Protein AF-A0A938BH95-F1 (afdb_monomer_lite)

Structure (mmCIF, N/CA/C/O backbone):
data_AF-A0A938BH95-F1
#
_entry.id   AF-A0A938BH95-F1
#
loop_
_atom_site.group_PDB
_atom_site.id
_atom_site.type_symbol
_atom_site.label_atom_id
_atom_site.label_alt_id
_atom_site.label_comp_id
_atom_site.label_asym_id
_atom_site.label_entity_id
_atom_site.label_seq_id
_atom_site.pdbx_PDB_ins_code
_atom_site.Cartn_x
_atom_site.Cartn_y
_atom_site.Cartn_z
_atom_site.occupancy
_atom_site.B_iso_or_equiv
_atom_site.auth_seq_id
_atom_site.auth_comp_id
_atom_site.auth_asym_id
_atom_site.auth_atom_id
_atom_site.pdbx_PDB_model_num
ATOM 1 N N . MET A 1 1 ? 5.126 8.909 25.230 1.00 84.25 1 MET A N 1
ATOM 2 C CA . MET A 1 1 ? 3.740 8.993 25.746 1.00 84.25 1 MET A CA 1
ATOM 3 C C . MET A 1 1 ? 2.815 8.288 24.762 1.00 84.25 1 MET A C 1
ATOM 5 O O . MET A 1 1 ? 2.978 8.512 23.571 1.00 84.25 1 MET A O 1
ATOM 9 N N . LYS A 1 2 ? 1.912 7.409 25.215 1.00 87.25 2 LYS A N 1
ATOM 10 C CA . LYS A 1 2 ? 0.855 6.843 24.355 1.00 87.25 2 LYS A CA 1
ATOM 11 C C . LYS A 1 2 ? -0.392 7.714 24.488 1.00 87.25 2 LYS A C 1
ATOM 13 O O . LYS A 1 2 ? -0.705 8.139 25.596 1.00 87.25 2 LYS A O 1
ATOM 18 N N . THR A 1 3 ? -1.077 7.976 23.384 1.00 94.44 3 THR A N 1
ATOM 19 C CA . THR A 1 3 ? -2.312 8.770 23.343 1.00 94.44 3 THR A CA 1
ATOM 20 C C . THR A 1 3 ? -3.456 7.932 22.783 1.00 94.44 3 THR A C 1
ATOM 22 O O . THR A 1 3 ? -3.234 6.934 22.096 1.00 94.44 3 THR A O 1
ATOM 25 N N . MET A 1 4 ? -4.687 8.306 23.128 1.00 93.94 4 MET A N 1
ATOM 26 C CA . MET A 1 4 ? -5.891 7.620 22.669 1.00 93.94 4 MET A CA 1
ATOM 27 C C . MET A 1 4 ? -6.452 8.317 21.430 1.00 93.94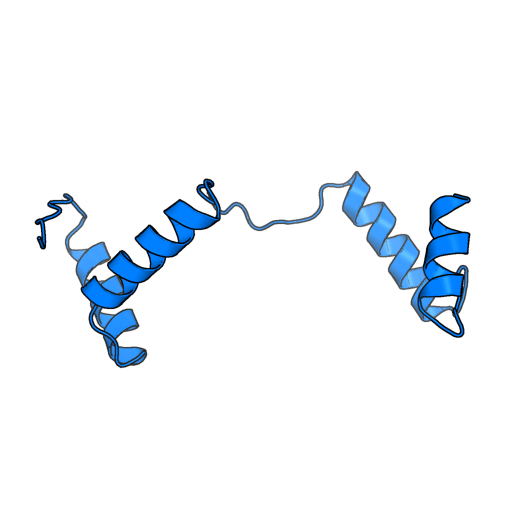 4 MET A C 1
ATOM 29 O O . MET A 1 4 ? -6.562 9.541 21.406 1.00 93.94 4 MET A O 1
ATOM 33 N N . ILE A 1 5 ? -6.836 7.528 20.425 1.00 94.69 5 ILE A N 1
ATOM 34 C CA . ILE A 1 5 ? -7.559 7.999 19.242 1.00 94.69 5 ILE A CA 1
ATOM 35 C C . ILE A 1 5 ? -8.977 7.430 19.309 1.00 94.69 5 ILE A C 1
ATOM 37 O O . ILE A 1 5 ? -9.155 6.212 19.312 1.00 94.69 5 ILE A O 1
ATOM 41 N N . ASN A 1 6 ? -9.978 8.312 19.344 1.00 95.00 6 ASN A N 1
ATOM 42 C CA . ASN A 1 6 ? -11.391 7.940 19.305 1.00 95.00 6 ASN A CA 1
ATOM 43 C C . ASN A 1 6 ? -11.965 8.239 17.919 1.00 95.00 6 ASN A C 1
ATOM 45 O O . ASN A 1 6 ? -12.018 9.395 17.506 1.00 95.00 6 ASN A O 1
ATOM 49 N N . VAL A 1 7 ? -12.421 7.199 17.219 1.00 94.56 7 VAL A N 1
ATOM 50 C CA . VAL A 1 7 ? -13.040 7.310 15.891 1.00 94.56 7 VAL A CA 1
ATOM 51 C C . VAL A 1 7 ? -14.416 6.660 15.930 1.00 94.56 7 VAL A C 1
ATOM 53 O O . VAL A 1 7 ? -14.558 5.521 16.381 1.00 94.56 7 VAL A O 1
ATOM 56 N N . LYS A 1 8 ? -15.434 7.382 15.454 1.00 96.56 8 LYS A N 1
ATOM 57 C CA . LYS A 1 8 ? -16.772 6.822 15.244 1.00 96.56 8 LYS A CA 1
ATOM 58 C C . LYS A 1 8 ? -16.777 6.042 13.934 1.00 96.56 8 LYS A C 1
ATOM 60 O O . LYS A 1 8 ? -16.403 6.580 12.898 1.00 96.56 8 LYS A O 1
ATOM 65 N N . VAL A 1 9 ? -17.196 4.786 13.998 1.00 95.62 9 VAL A N 1
ATOM 66 C CA . VAL A 1 9 ? -17.325 3.889 12.847 1.00 95.62 9 VAL A CA 1
ATOM 67 C C . VAL A 1 9 ? -18.579 3.045 13.013 1.00 95.62 9 VAL A C 1
ATOM 69 O O . VAL A 1 9 ? -19.003 2.784 14.141 1.00 95.62 9 VAL A O 1
ATOM 72 N N . GLU A 1 10 ? -19.129 2.577 11.899 1.00 97.88 10 GLU A N 1
ATOM 73 C CA . GLU A 1 10 ? -20.222 1.609 11.914 1.00 97.88 10 GLU A CA 1
ATOM 74 C C . GLU A 1 10 ? -19.808 0.321 12.641 1.00 97.88 10 GLU A C 1
ATOM 76 O O . GLU A 1 10 ? -18.690 -0.186 12.476 1.00 97.88 10 GLU A O 1
ATOM 81 N N . SER A 1 11 ? -20.719 -0.235 13.441 1.00 97.00 11 SER A N 1
ATOM 82 C CA . SER A 1 11 ? -20.463 -1.430 14.258 1.00 97.00 11 SER A CA 1
ATOM 83 C C . SER A 1 11 ? -20.060 -2.633 13.401 1.00 97.00 11 SER A C 1
ATOM 85 O O . SER A 1 11 ? -19.084 -3.326 13.703 1.00 97.00 11 SER A O 1
ATOM 87 N N . GLU A 1 12 ? -20.755 -2.832 12.283 1.00 97.81 12 GLU A N 1
ATOM 88 C CA . GLU A 1 12 ? -20.482 -3.908 11.333 1.00 97.81 12 GLU A CA 1
ATOM 89 C C . GLU A 1 12 ? -19.128 -3.754 10.637 1.00 97.81 12 GLU A C 1
ATOM 91 O O . GLU A 1 12 ? -18.420 -4.745 10.443 1.00 97.81 12 GLU A O 1
ATOM 96 N N . LEU A 1 13 ? -18.724 -2.521 10.312 1.00 97.31 13 LEU A N 1
ATOM 97 C CA . LEU A 1 13 ? -17.412 -2.248 9.725 1.00 97.31 13 LEU A CA 1
ATOM 98 C C . LEU A 1 13 ? -16.297 -2.643 10.699 1.00 97.31 13 LEU A C 1
ATOM 100 O O . LEU A 1 13 ? -15.373 -3.369 10.325 1.00 97.31 13 LEU A O 1
ATOM 104 N N . LYS A 1 14 ? -16.418 -2.235 11.967 1.00 96.75 14 LYS A N 1
ATOM 105 C CA . LYS A 1 14 ? -15.461 -2.594 13.021 1.00 96.75 14 LYS A CA 1
ATOM 106 C C . LYS A 1 14 ? -15.374 -4.108 13.208 1.00 96.75 14 LYS A C 1
ATOM 108 O O . LYS A 1 14 ? -14.270 -4.648 13.251 1.00 96.75 14 LYS A O 1
ATOM 113 N N . ARG A 1 15 ? -16.518 -4.794 13.283 1.00 97.88 15 ARG A N 1
ATOM 114 C CA . ARG A 1 15 ? -16.586 -6.251 13.476 1.00 97.88 15 ARG A CA 1
ATOM 115 C C . ARG A 1 15 ? -15.887 -7.003 12.343 1.00 97.88 15 ARG A C 1
ATOM 117 O O . ARG A 1 15 ? -15.087 -7.899 12.604 1.00 97.88 15 ARG A O 1
ATOM 124 N N . LYS A 1 16 ? -16.143 -6.612 11.092 1.00 98.06 16 LYS A N 1
ATOM 125 C CA . LYS A 1 16 ? -15.489 -7.199 9.912 1.00 98.06 16 LYS A CA 1
ATOM 126 C C . LYS A 1 16 ? -13.981 -6.953 9.921 1.00 98.06 16 LYS A C 1
ATOM 128 O O . LYS A 1 16 ? -13.222 -7.901 9.751 1.00 98.06 16 LYS A O 1
ATOM 133 N N . ALA A 1 17 ? -13.546 -5.724 10.196 1.00 97.19 17 ALA A N 1
ATOM 134 C CA . ALA A 1 17 ? -12.123 -5.392 10.273 1.00 97.19 17 ALA A CA 1
ATOM 135 C C . ALA A 1 17 ? -11.395 -6.187 11.372 1.00 97.19 17 ALA A C 1
ATOM 137 O O . ALA A 1 17 ? -10.288 -6.671 11.153 1.00 97.19 17 ALA A O 1
ATOM 138 N N . GLN A 1 18 ? -12.022 -6.376 12.538 1.00 97.69 18 GLN A N 1
ATOM 139 C CA . GLN A 1 18 ? -11.465 -7.199 13.618 1.00 97.69 18 GLN A CA 1
ATOM 140 C C . GLN A 1 18 ? -11.330 -8.669 13.222 1.00 97.69 18 GLN A C 1
ATOM 142 O O . GLN A 1 18 ? -10.323 -9.286 13.560 1.00 97.69 18 GLN A O 1
ATOM 147 N N . LYS A 1 19 ? -12.314 -9.219 12.501 1.00 98.12 19 LYS A N 1
ATOM 148 C CA . LYS A 1 19 ? -12.255 -10.598 12.004 1.00 98.12 19 LYS A CA 1
ATOM 149 C C . LYS A 1 19 ? -11.060 -10.794 11.068 1.00 98.12 19 LYS A C 1
ATOM 151 O O . LYS A 1 19 ? -10.268 -11.699 11.295 1.00 98.12 19 LYS A O 1
ATOM 156 N N . VAL A 1 20 ? -10.894 -9.904 10.087 1.00 98.00 20 VAL A N 1
ATOM 157 C CA . VAL A 1 20 ? -9.762 -9.951 9.144 1.00 98.00 20 VAL A CA 1
ATOM 158 C C . VAL A 1 20 ? -8.427 -9.801 9.879 1.00 98.00 20 VAL A C 1
ATOM 160 O O . VAL A 1 20 ? -7.490 -10.547 9.624 1.00 98.00 20 VAL A O 1
ATOM 163 N N . ALA A 1 21 ? -8.337 -8.879 10.840 1.00 97.25 21 ALA A N 1
ATOM 164 C CA . ALA A 1 21 ? -7.131 -8.711 11.649 1.00 97.25 21 ALA A CA 1
ATOM 165 C C . ALA A 1 21 ? -6.767 -9.997 12.420 1.00 97.25 21 ALA A C 1
ATOM 167 O O . ALA A 1 21 ? -5.605 -10.402 12.435 1.00 97.25 21 ALA A O 1
ATOM 168 N N . ALA A 1 22 ? -7.764 -10.671 13.002 1.00 97.12 22 ALA A N 1
ATOM 169 C CA . ALA A 1 22 ? -7.577 -11.930 13.718 1.00 97.12 22 ALA A CA 1
ATOM 170 C C . ALA A 1 22 ? -7.161 -13.084 12.792 1.00 97.12 22 ALA A C 1
ATOM 172 O O . ALA A 1 22 ? -6.294 -13.868 13.170 1.00 97.12 22 ALA A O 1
ATOM 173 N N . GLU A 1 23 ? -7.719 -13.160 11.580 1.00 97.69 23 GLU A N 1
ATOM 174 C CA . GLU A 1 23 ? -7.298 -14.117 10.543 1.00 97.69 23 GLU A CA 1
ATOM 175 C C . GLU A 1 23 ? -5.819 -13.916 10.151 1.00 97.69 23 GLU A C 1
ATOM 177 O O . GLU A 1 23 ? -5.123 -14.884 9.858 1.00 97.69 23 GLU A O 1
ATOM 182 N N . LEU A 1 24 ? -5.312 -12.681 10.232 1.00 95.75 24 LEU A N 1
ATOM 183 C CA . LEU A 1 24 ? -3.895 -12.340 10.040 1.00 95.75 24 LEU A CA 1
ATOM 184 C C . LEU A 1 24 ? -3.033 -12.514 11.307 1.00 95.75 24 LEU A C 1
ATOM 186 O O . LEU A 1 24 ? -1.836 -12.235 11.272 1.00 95.75 24 LEU A O 1
ATOM 190 N N . GLY A 1 25 ? -3.615 -12.932 12.436 1.00 97.19 25 GLY A N 1
ATOM 191 C CA . GLY A 1 25 ? -2.906 -13.083 13.710 1.00 97.19 25 GLY A CA 1
ATOM 192 C C . GLY A 1 25 ? -2.507 -11.760 14.375 1.00 97.19 25 GLY A C 1
ATOM 193 O O . GLY A 1 25 ? -1.599 -11.739 15.206 1.00 97.19 25 GLY A O 1
ATOM 194 N N . LEU A 1 26 ? -3.159 -10.646 14.026 1.00 96.94 26 LEU A N 1
ATOM 195 C CA . LEU A 1 26 ? -2.806 -9.305 14.496 1.00 96.94 26 LEU A CA 1
ATOM 196 C C . LEU A 1 26 ? -3.988 -8.600 15.185 1.00 96.94 26 LEU A C 1
ATOM 198 O O . LEU A 1 26 ? -5.122 -8.649 14.711 1.00 96.94 26 LEU A O 1
ATOM 202 N N . PRO A 1 27 ? -3.758 -7.849 16.277 1.00 97.00 27 PRO A N 1
ATOM 203 C CA . PRO A 1 27 ? -4.772 -6.950 16.818 1.00 97.00 27 PRO A CA 1
ATOM 204 C C . PRO A 1 27 ? -5.107 -5.822 15.831 1.00 97.00 27 PRO A C 1
ATOM 206 O O . PRO A 1 27 ? -4.206 -5.214 15.251 1.00 97.00 27 PRO A O 1
ATOM 209 N N . LEU A 1 28 ? -6.386 -5.441 15.721 1.00 95.94 28 LEU A N 1
ATOM 210 C CA . LEU A 1 28 ? -6.813 -4.327 14.856 1.00 95.94 28 LEU A CA 1
ATOM 211 C C . LEU A 1 28 ? -6.054 -3.018 15.158 1.00 95.94 28 LEU A C 1
ATOM 213 O O . LEU A 1 28 ? -5.693 -2.282 14.246 1.00 95.94 28 LEU A O 1
ATOM 217 N N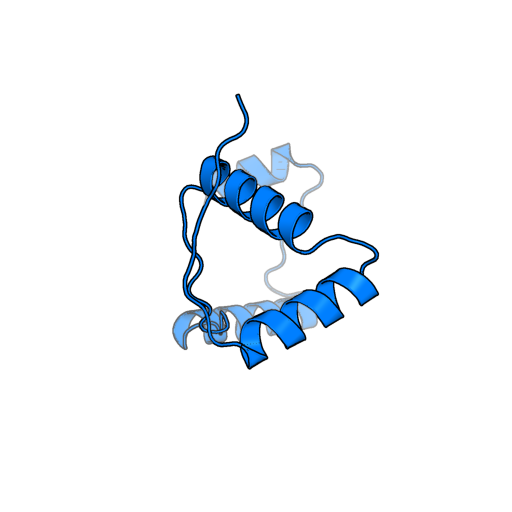 . GLY A 1 29 ? -5.752 -2.746 16.433 1.00 95.50 29 GLY A N 1
ATOM 218 C CA . GLY A 1 29 ? -4.962 -1.573 16.825 1.00 95.50 29 GLY A CA 1
ATOM 219 C C . GLY A 1 29 ? -3.531 -1.581 16.272 1.00 95.50 29 GLY A C 1
ATOM 220 O O . GLY A 1 29 ? -2.999 -0.523 15.945 1.00 95.50 29 GLY A O 1
ATOM 221 N N . THR A 1 30 ? -2.918 -2.758 16.113 1.00 96.19 30 THR A N 1
ATOM 222 C CA . THR A 1 30 ? -1.591 -2.901 15.490 1.00 96.19 30 THR A CA 1
ATOM 223 C C . THR A 1 30 ? -1.643 -2.500 14.022 1.00 96.19 30 THR A C 1
ATOM 225 O O . THR A 1 30 ? -0.779 -1.758 13.561 1.00 96.19 30 THR A O 1
ATOM 228 N N . ILE A 1 31 ? -2.693 -2.922 13.317 1.00 96.00 31 ILE A N 1
ATOM 229 C CA . ILE A 1 31 ? -2.916 -2.581 11.910 1.00 96.00 31 ILE A CA 1
ATOM 230 C C . ILE A 1 31 ? -3.159 -1.074 11.751 1.00 96.00 31 ILE A C 1
ATOM 232 O O . ILE A 1 31 ? -2.507 -0.438 10.930 1.00 96.00 31 ILE A O 1
ATOM 236 N N . ILE A 1 32 ? -4.020 -0.472 12.580 1.00 95.50 32 ILE A N 1
ATOM 237 C CA . ILE A 1 32 ? -4.278 0.980 12.548 1.00 95.50 32 ILE A CA 1
ATOM 238 C C . ILE A 1 32 ? -2.985 1.771 12.787 1.00 95.50 32 ILE A C 1
ATOM 240 O O . ILE A 1 32 ? -2.684 2.706 12.050 1.00 95.50 32 ILE A O 1
ATOM 244 N N . ASN A 1 33 ? -2.180 1.374 13.776 1.00 95.50 33 ASN A N 1
ATOM 245 C CA . ASN A 1 33 ? -0.896 2.023 14.038 1.00 95.50 33 ASN A CA 1
ATOM 246 C C . ASN A 1 33 ? 0.088 1.879 12.871 1.00 95.50 33 ASN A C 1
ATOM 248 O O . ASN A 1 33 ? 0.877 2.791 12.636 1.00 95.50 33 ASN A O 1
ATOM 252 N N . ASN A 1 34 ? 0.066 0.753 12.153 1.00 95.81 34 ASN A N 1
ATOM 253 C CA . ASN A 1 34 ? 0.879 0.570 10.956 1.00 95.81 34 ASN A CA 1
ATOM 254 C C . ASN A 1 34 ? 0.439 1.533 9.842 1.00 95.81 34 ASN A C 1
ATOM 256 O O . ASN A 1 34 ? 1.276 2.281 9.350 1.00 95.81 34 ASN A O 1
ATOM 260 N N . TYR A 1 35 ? -0.864 1.628 9.556 1.00 93.88 35 TYR A N 1
ATOM 261 C CA . TYR A 1 35 ? -1.386 2.589 8.576 1.00 93.88 35 TYR A CA 1
ATOM 262 C C . TYR A 1 35 ? -1.041 4.042 8.915 1.00 93.88 35 TYR A C 1
ATOM 264 O O . TYR A 1 35 ? -0.704 4.805 8.017 1.00 93.88 35 TYR A O 1
ATOM 272 N N . LEU A 1 36 ? -1.058 4.431 10.195 1.00 94.69 36 LEU A N 1
ATOM 273 C CA . LEU A 1 36 ? -0.621 5.770 10.607 1.00 94.69 36 LEU A CA 1
ATOM 274 C C . LEU A 1 36 ? 0.864 6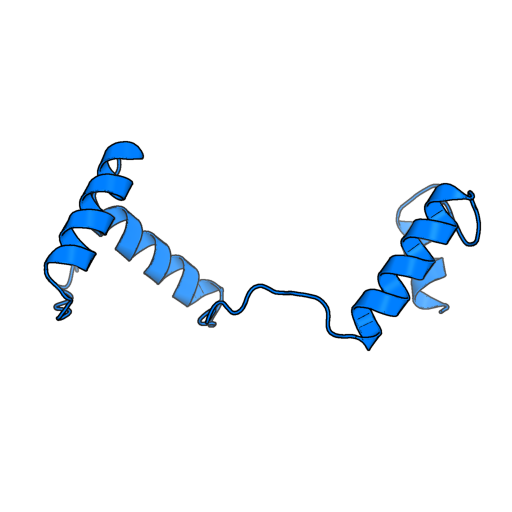.015 10.303 1.00 94.69 36 LEU A C 1
ATOM 276 O O . LEU A 1 36 ? 1.228 7.115 9.898 1.00 94.69 36 LEU A O 1
ATOM 280 N N . ARG A 1 37 ? 1.728 5.004 10.468 1.00 95.44 37 ARG A N 1
ATOM 281 C CA . ARG A 1 37 ? 3.152 5.108 10.101 1.00 95.44 37 ARG A CA 1
ATOM 282 C C . ARG A 1 37 ? 3.328 5.226 8.595 1.00 95.44 37 ARG A C 1
ATOM 284 O O . ARG A 1 37 ? 4.092 6.080 8.159 1.00 95.44 37 ARG A O 1
ATOM 291 N N . THR A 1 38 ? 2.603 4.422 7.824 1.00 94.12 38 THR A N 1
ATOM 292 C CA . THR A 1 38 ? 2.606 4.500 6.359 1.00 94.12 38 THR A CA 1
ATOM 293 C C . THR A 1 38 ? 2.147 5.876 5.892 1.00 94.12 38 THR A C 1
ATOM 295 O O . THR A 1 38 ? 2.837 6.513 5.108 1.00 94.12 38 THR A O 1
ATOM 298 N N . PHE A 1 39 ? 1.059 6.398 6.460 1.00 94.50 39 PHE A N 1
ATOM 299 C CA . PHE A 1 39 ? 0.552 7.731 6.143 1.00 94.50 39 PHE A CA 1
ATOM 300 C C . PHE A 1 39 ? 1.579 8.843 6.414 1.00 94.50 39 PHE A C 1
ATOM 302 O O . PHE A 1 39 ? 1.705 9.765 5.614 1.00 94.50 39 PHE A O 1
ATOM 309 N N . ILE A 1 40 ? 2.351 8.748 7.505 1.00 95.12 40 ILE A N 1
ATOM 310 C CA . ILE A 1 40 ? 3.429 9.707 7.811 1.00 95.12 40 ILE A CA 1
ATOM 311 C C . ILE A 1 40 ? 4.524 9.681 6.737 1.00 95.12 40 ILE A C 1
ATOM 313 O O . ILE A 1 40 ? 5.033 10.738 6.369 1.00 95.12 40 ILE A O 1
ATOM 317 N N . VAL A 1 41 ? 4.900 8.490 6.264 1.00 95.62 41 VAL A N 1
ATOM 318 C CA . VAL A 1 41 ? 5.983 8.313 5.285 1.00 95.62 41 VAL A CA 1
ATOM 319 C C . VAL A 1 41 ? 5.537 8.720 3.887 1.00 95.62 41 VAL A C 1
ATOM 321 O O . VAL A 1 41 ? 6.255 9.439 3.203 1.00 95.62 41 VAL A O 1
ATOM 324 N N . GLU A 1 42 ? 4.361 8.271 3.460 1.00 94.44 42 GLU A N 1
ATOM 325 C CA . GLU A 1 42 ? 3.897 8.480 2.090 1.00 94.44 42 GLU A CA 1
ATOM 326 C C . GLU A 1 42 ? 3.225 9.838 1.877 1.00 94.44 42 GLU A C 1
ATOM 328 O O . GLU A 1 42 ? 3.117 10.291 0.742 1.00 94.44 42 GLU A O 1
ATOM 333 N N . GLN A 1 43 ? 2.748 10.482 2.948 1.00 91.50 43 GLN A N 1
ATOM 334 C CA . GLN A 1 43 ? 2.060 11.779 2.906 1.00 91.50 43 GLN A CA 1
ATOM 335 C C . GLN A 1 43 ? 0.877 11.837 1.918 1.00 91.50 43 GLN A C 1
ATOM 337 O O . GLN A 1 43 ? 0.491 12.909 1.455 1.00 91.50 43 GLN A O 1
ATOM 342 N N . GLN A 1 44 ? 0.268 10.688 1.617 1.00 84.81 44 GLN A N 1
ATOM 343 C CA . GLN A 1 44 ? -0.858 10.560 0.697 1.00 84.81 44 GLN A CA 1
ATOM 344 C C . GLN A 1 44 ? -1.962 9.693 1.302 1.00 84.81 44 GLN A C 1
ATOM 346 O O . GLN A 1 44 ? -1.714 8.809 2.121 1.00 84.81 44 GLN A O 1
ATOM 351 N N . VAL A 1 45 ? -3.197 9.930 0.861 1.00 81.06 45 VAL A N 1
ATOM 352 C CA . VAL A 1 45 ? -4.329 9.034 1.112 1.00 81.06 45 VAL A CA 1
ATOM 353 C C . VAL A 1 45 ? -4.758 8.453 -0.225 1.00 81.06 45 VAL A C 1
ATOM 355 O O . VAL A 1 45 ? -5.151 9.192 -1.128 1.00 81.06 45 VAL A O 1
ATOM 358 N N . VAL A 1 46 ? -4.693 7.129 -0.352 1.00 74.81 46 VAL A N 1
ATOM 359 C CA . VAL A 1 46 ? -5.175 6.432 -1.545 1.00 74.81 46 VAL A CA 1
ATOM 360 C C . VAL A 1 46 ? -6.687 6.268 -1.429 1.00 74.81 46 VAL A C 1
ATOM 362 O O . VAL A 1 46 ? -7.186 5.462 -0.646 1.00 74.81 46 VAL A O 1
ATOM 365 N N . PHE A 1 47 ? -7.431 7.039 -2.218 1.00 66.88 47 PHE A N 1
ATOM 366 C CA . PHE A 1 47 ? -8.843 6.770 -2.464 1.00 66.88 47 PHE A CA 1
ATOM 367 C C . PHE A 1 47 ? -8.917 5.803 -3.642 1.00 66.88 47 PHE A C 1
ATOM 369 O O . PHE A 1 47 ? -8.747 6.203 -4.795 1.00 66.88 47 PHE A O 1
ATOM 376 N N . GLU A 1 48 ? -9.096 4.515 -3.357 1.00 62.69 48 GLU A N 1
ATOM 377 C CA . GLU A 1 48 ? -9.148 3.495 -4.401 1.00 62.69 48 GLU A CA 1
ATOM 378 C C . GLU A 1 48 ? -10.330 3.738 -5.352 1.00 62.69 48 GLU A C 1
ATOM 380 O O . GLU A 1 48 ? -11.495 3.497 -5.044 1.00 62.69 48 GLU A O 1
ATOM 385 N N . LYS A 1 49 ? -10.004 4.167 -6.567 1.00 54.12 49 LYS A N 1
ATOM 386 C CA . LYS A 1 49 ? -10.626 3.665 -7.789 1.00 54.12 49 LYS A CA 1
ATOM 387 C C . LYS A 1 49 ? -9.593 2.690 -8.353 1.00 54.12 49 LYS A C 1
ATOM 389 O O . LYS A 1 49 ? -8.430 3.095 -8.417 1.00 54.12 49 LYS A O 1
ATOM 394 N N . PRO A 1 50 ? -9.936 1.440 -8.722 1.00 59.06 50 PRO A N 1
ATOM 395 C CA . PRO A 1 50 ? -8.951 0.537 -9.309 1.00 59.06 50 PRO A CA 1
ATOM 396 C C . PRO A 1 50 ? -8.206 1.288 -10.414 1.00 59.06 50 PRO A C 1
ATOM 398 O O . PRO A 1 50 ? -8.851 1.951 -11.234 1.00 59.06 50 PRO A O 1
ATOM 401 N N . LEU A 1 51 ? -6.869 1.253 -10.375 1.00 62.50 51 LEU A N 1
ATOM 402 C CA . LEU A 1 51 ? -5.983 1.928 -11.329 1.00 62.50 51 LEU A CA 1
ATOM 403 C C . LEU A 1 51 ? -6.093 1.243 -12.698 1.00 62.50 51 LEU A C 1
ATOM 405 O O . LEU A 1 51 ? -5.170 0.594 -13.179 1.00 62.50 51 LEU A O 1
ATOM 409 N N . VAL A 1 52 ? -7.266 1.349 -13.316 1.00 75.81 52 VAL A N 1
ATOM 410 C CA . VAL A 1 52 ? -7.513 0.930 -14.686 1.00 75.81 52 VAL A CA 1
ATOM 411 C C . VAL A 1 52 ? -6.873 1.993 -15.574 1.00 75.81 52 VAL A C 1
ATOM 413 O O . VAL A 1 52 ? -7.238 3.170 -15.453 1.00 75.81 52 VAL A O 1
ATOM 416 N N . PRO A 1 53 ? -5.925 1.619 -16.455 1.00 79.88 53 PRO A N 1
ATOM 417 C CA . PRO A 1 53 ? -5.344 2.550 -17.407 1.00 79.88 53 PRO A CA 1
ATOM 418 C C . PRO A 1 53 ? -6.442 3.319 -18.147 1.00 79.88 53 PRO A C 1
ATOM 420 O O . PRO A 1 53 ? -7.431 2.738 -18.598 1.00 79.88 53 PRO A O 1
ATOM 423 N N . ASN A 1 54 ? -6.275 4.634 -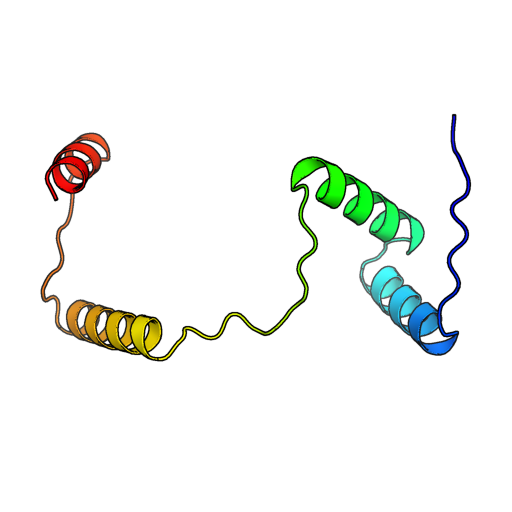18.298 1.00 85.56 54 ASN A N 1
ATOM 424 C CA . ASN A 1 54 ? -7.176 5.398 -19.155 1.00 85.56 54 ASN A CA 1
ATOM 425 C C . ASN A 1 54 ? -7.046 4.918 -20.618 1.00 85.56 54 ASN A C 1
ATOM 427 O O . ASN A 1 54 ? -6.108 4.204 -20.977 1.00 85.56 54 ASN A O 1
ATOM 431 N N . LYS A 1 55 ? -7.969 5.337 -21.493 1.00 89.75 55 LYS A N 1
ATOM 432 C CA . LYS A 1 55 ? -8.004 4.884 -22.897 1.00 89.75 55 LYS A CA 1
ATOM 433 C C . LYS A 1 55 ? -6.676 5.096 -23.641 1.00 89.75 55 LYS A C 1
ATOM 435 O O . LYS A 1 55 ? -6.325 4.278 -24.490 1.00 89.75 55 LYS A O 1
ATOM 440 N N . ALA A 1 56 ? -5.950 6.176 -23.348 1.00 93.44 56 ALA A N 1
ATOM 441 C CA . ALA A 1 56 ? -4.663 6.452 -23.979 1.00 93.44 56 ALA A CA 1
ATOM 442 C C . ALA A 1 56 ? -3.581 5.485 -23.476 1.00 93.44 56 ALA A C 1
ATOM 444 O O . ALA A 1 56 ? -2.910 4.849 -24.287 1.00 93.44 56 ALA A O 1
ATOM 445 N N . THR A 1 57 ? -3.469 5.309 -22.158 1.00 92.31 57 THR A N 1
ATOM 446 C CA . THR A 1 57 ? -2.506 4.392 -21.536 1.00 92.31 57 THR A CA 1
ATOM 447 C C . THR A 1 57 ? -2.772 2.938 -21.927 1.00 92.31 57 THR A C 1
ATOM 449 O O . THR A 1 57 ? -1.838 2.239 -22.308 1.00 92.31 57 THR A O 1
ATOM 452 N N . ALA A 1 58 ? -4.033 2.493 -21.926 1.00 93.81 58 ALA A N 1
ATOM 453 C CA . ALA A 1 58 ? -4.415 1.147 -22.361 1.00 93.81 58 ALA A CA 1
ATOM 454 C C . ALA A 1 58 ? -3.947 0.862 -23.798 1.00 93.81 58 ALA A C 1
ATOM 456 O O . ALA A 1 58 ? -3.301 -0.147 -24.055 1.00 93.81 58 ALA A O 1
ATOM 457 N N . LYS A 1 59 ? -4.161 1.810 -24.720 1.00 95.88 59 LYS A N 1
ATOM 458 C CA . LYS A 1 59 ? -3.743 1.676 -26.123 1.00 95.88 59 LYS A CA 1
ATOM 459 C C . LYS A 1 59 ? -2.223 1.571 -26.290 1.00 95.88 59 LYS A C 1
ATOM 461 O O . LYS A 1 59 ? -1.760 0.893 -27.206 1.00 95.88 59 LYS A O 1
ATOM 466 N N . ILE A 1 60 ? -1.448 2.270 -25.459 1.00 95.88 60 ILE A N 1
ATOM 467 C CA . ILE A 1 60 ? 0.020 2.182 -25.468 1.00 95.88 60 ILE A CA 1
ATOM 468 C C . ILE A 1 60 ? 0.459 0.807 -24.956 1.00 95.88 60 ILE A C 1
ATOM 470 O O . ILE A 1 60 ? 1.272 0.154 -25.607 1.00 95.88 60 ILE A O 1
ATOM 474 N N . LEU A 1 61 ? -0.128 0.341 -23.851 1.00 94.94 61 LEU A N 1
ATOM 475 C CA . LEU A 1 61 ? 0.165 -0.972 -23.274 1.00 94.94 61 LEU A CA 1
ATOM 476 C C . LEU A 1 61 ? -0.180 -2.112 -24.237 1.00 94.94 61 LEU A C 1
ATOM 478 O O . LEU A 1 61 ? 0.645 -2.998 -24.434 1.00 94.94 61 LEU A O 1
ATOM 482 N N . ASP A 1 62 ? -1.336 -2.065 -24.899 1.00 95.38 62 ASP A N 1
ATOM 483 C CA . ASP A 1 62 ? -1.743 -3.086 -25.873 1.00 95.38 62 ASP A CA 1
ATOM 484 C C . ASP A 1 62 ? -0.734 -3.216 -27.022 1.00 95.38 62 ASP A C 1
ATOM 486 O O . ASP A 1 62 ? -0.400 -4.324 -27.451 1.00 95.38 62 ASP A O 1
ATOM 490 N N . ARG A 1 63 ? -0.216 -2.081 -27.509 1.00 95.94 63 ARG A N 1
ATOM 491 C CA . ARG A 1 63 ? 0.823 -2.051 -28.547 1.00 95.94 63 ARG A CA 1
ATOM 492 C C . ARG A 1 63 ? 2.137 -2.623 -28.032 1.00 95.94 63 ARG A C 1
ATOM 494 O O . ARG A 1 63 ? 2.683 -3.508 -28.681 1.00 95.94 63 ARG A O 1
ATOM 501 N N . ALA A 1 64 ? 2.594 -2.181 -26.861 1.00 95.31 64 ALA A N 1
ATOM 502 C CA . ALA A 1 64 ? 3.823 -2.678 -26.248 1.00 95.31 64 ALA A CA 1
ATOM 503 C C . ALA A 1 64 ? 3.763 -4.198 -26.014 1.00 95.31 64 ALA A C 1
ATOM 505 O O . ALA A 1 64 ? 4.696 -4.919 -26.353 1.00 95.31 64 ALA A O 1
ATOM 506 N N . LEU A 1 65 ? 2.635 -4.717 -25.522 1.00 95.81 65 LEU A N 1
ATOM 507 C CA . LEU A 1 65 ? 2.422 -6.153 -25.333 1.00 95.81 65 LEU A CA 1
ATOM 508 C C . LEU A 1 65 ? 2.414 -6.925 -26.660 1.00 95.81 65 LEU A C 1
ATOM 510 O O . LEU A 1 65 ? 2.936 -8.040 -26.726 1.00 95.81 65 LEU A O 1
ATOM 514 N N . ALA A 1 66 ? 1.826 -6.363 -27.720 1.00 96.75 66 ALA A N 1
ATOM 515 C CA . ALA A 1 66 ? 1.856 -6.968 -29.050 1.00 96.75 66 ALA A CA 1
ATOM 516 C C . ALA A 1 66 ? 3.274 -6.997 -29.643 1.00 96.75 66 ALA A C 1
ATOM 518 O O . ALA A 1 66 ? 3.639 -7.980 -30.291 1.00 96.75 66 ALA A O 1
ATOM 519 N N . ASP A 1 67 ? 4.058 -5.950 -29.403 1.00 96.81 67 ASP A N 1
ATOM 520 C CA . ASP A 1 67 ? 5.450 -5.827 -29.830 1.00 96.81 67 ASP A CA 1
ATOM 521 C C . ASP A 1 67 ? 6.351 -6.822 -29.087 1.00 96.81 67 ASP A C 1
ATOM 523 O O . ASP A 1 67 ? 7.059 -7.591 -29.741 1.00 96.81 67 ASP A O 1
ATOM 527 N N . ILE A 1 68 ? 6.209 -6.945 -27.761 1.00 95.25 68 ILE A N 1
ATOM 528 C CA . ILE A 1 68 ? 6.891 -7.965 -26.943 1.00 95.25 68 ILE A CA 1
ATOM 529 C C . ILE A 1 68 ? 6.596 -9.373 -27.469 1.00 95.25 68 ILE A C 1
ATOM 531 O O . ILE A 1 68 ? 7.518 -10.144 -27.731 1.00 95.25 68 ILE A O 1
ATOM 535 N N . LYS A 1 69 ? 5.318 -9.708 -27.701 1.00 96.19 69 LYS A N 1
ATOM 536 C CA . LYS A 1 69 ? 4.917 -11.027 -28.232 1.00 96.19 69 LYS A CA 1
ATOM 537 C C . LYS A 1 69 ? 5.518 -11.335 -29.603 1.00 96.19 69 LYS A C 1
ATOM 539 O O . LYS A 1 69 ? 5.684 -12.501 -29.945 1.00 96.19 69 LYS A O 1
ATOM 544 N N . LYS A 1 70 ? 5.791 -10.306 -30.404 1.00 97.19 70 LYS A N 1
ATOM 545 C CA . LYS A 1 70 ? 6.351 -10.428 -31.757 1.00 97.19 70 LYS A CA 1
ATOM 546 C C . LYS A 1 70 ? 7.863 -10.222 -31.796 1.00 97.19 70 LYS A C 1
ATOM 548 O O . LYS A 1 70 ? 8.418 -10.229 -32.892 1.00 97.19 70 LYS A O 1
ATOM 553 N N . ASN A 1 71 ? 8.506 -10.023 -30.645 1.00 94.06 71 ASN A N 1
ATOM 554 C CA . ASN A 1 71 ? 9.916 -9.660 -30.542 1.00 94.06 71 ASN A CA 1
ATOM 555 C C . ASN A 1 71 ? 10.273 -8.429 -31.407 1.00 94.06 71 ASN A C 1
ATOM 557 O O . ASN A 1 71 ? 11.296 -8.404 -32.089 1.00 94.06 71 ASN A O 1
ATOM 561 N N . LYS A 1 72 ? 9.378 -7.433 -31.443 1.00 95.06 72 LYS A N 1
ATOM 562 C CA . LYS A 1 72 ? 9.530 -6.171 -32.185 1.00 95.06 72 LYS A CA 1
ATOM 563 C C . LYS A 1 72 ? 9.716 -5.014 -31.213 1.00 95.06 72 LYS A C 1
ATOM 565 O O . LYS A 1 72 ? 9.175 -5.058 -30.118 1.00 95.06 72 LYS A O 1
ATOM 570 N N . ASN A 1 73 ? 10.437 -3.972 -31.633 1.00 91.69 73 ASN A N 1
ATOM 571 C CA . ASN A 1 73 ? 10.651 -2.748 -30.846 1.00 91.69 73 ASN A CA 1
ATOM 572 C C . ASN A 1 73 ? 11.203 -3.011 -29.429 1.00 91.69 73 ASN A C 1
ATOM 574 O O . ASN A 1 73 ? 10.888 -2.283 -28.492 1.00 91.69 73 ASN A O 1
ATOM 578 N N . LEU A 1 74 ? 12.012 -4.064 -29.278 1.00 91.69 74 LEU A N 1
ATOM 579 C CA . LEU A 1 74 ? 12.695 -4.390 -28.031 1.00 91.69 74 LEU A CA 1
ATOM 580 C C . LEU A 1 74 ? 14.154 -3.962 -28.127 1.00 91.69 74 LEU A C 1
ATOM 582 O O . LEU A 1 74 ? 14.814 -4.216 -29.134 1.00 91.69 74 LEU A O 1
ATOM 586 N N . VAL A 1 75 ? 14.647 -3.348 -27.058 1.00 92.31 75 VAL A N 1
ATOM 587 C CA . VAL A 1 75 ? 16.061 -3.030 -26.871 1.00 92.31 75 VAL A CA 1
ATOM 588 C C . VAL A 1 75 ? 16.520 -3.781 -25.631 1.00 92.31 75 VAL A C 1
ATOM 590 O O . VAL A 1 75 ? 15.864 -3.732 -24.592 1.00 92.31 75 VAL A O 1
ATOM 593 N N . SER A 1 76 ? 17.614 -4.521 -25.760 1.00 92.50 76 SER A N 1
ATOM 594 C CA . SER A 1 76 ? 18.277 -5.198 -24.648 1.00 92.50 76 SER A CA 1
ATOM 595 C C . SER A 1 76 ? 19.571 -4.473 -24.325 1.00 92.50 76 SER A C 1
ATOM 597 O O . SER A 1 76 ? 20.294 -4.092 -25.244 1.00 92.50 76 SER A O 1
ATOM 599 N N . PHE A 1 77 ? 19.885 -4.360 -23.041 1.00 96.31 77 PHE A N 1
ATOM 600 C CA . PHE A 1 77 ? 21.116 -3.744 -22.560 1.00 96.31 77 PHE A CA 1
ATOM 601 C C . PHE A 1 77 ? 21.991 -4.806 -21.903 1.00 96.31 77 PHE A C 1
ATOM 603 O O . PHE A 1 77 ? 21.479 -5.746 -21.287 1.00 96.31 77 PHE A O 1
ATOM 610 N N . LYS A 1 78 ? 23.306 -4.670 -22.041 1.00 95.31 78 LYS A N 1
ATOM 611 C CA . LYS A 1 78 ? 24.286 -5.548 -21.402 1.00 95.31 78 LYS A CA 1
ATOM 612 C C . LYS A 1 78 ? 24.396 -5.272 -19.902 1.00 95.31 78 LYS A C 1
ATOM 614 O O . LYS A 1 78 ? 24.627 -6.200 -19.129 1.00 95.31 78 LYS A O 1
ATOM 619 N N . ASP A 1 79 ? 24.238 -4.012 -19.509 1.00 96.75 79 ASP A N 1
ATOM 620 C CA . ASP A 1 79 ? 24.329 -3.531 -18.134 1.00 96.75 79 ASP A CA 1
ATOM 621 C C . ASP A 1 79 ? 23.465 -2.274 -17.914 1.00 96.75 79 ASP A C 1
ATOM 623 O O . ASP A 1 79 ? 22.883 -1.709 -18.845 1.00 96.75 79 ASP A O 1
ATOM 627 N N . ASN A 1 80 ? 23.357 -1.856 -16.651 1.00 96.75 80 ASN A N 1
ATOM 628 C CA . ASN A 1 80 ? 22.559 -0.692 -16.266 1.00 96.75 80 ASN A CA 1
ATOM 629 C C . ASN A 1 80 ? 23.130 0.618 -16.832 1.00 96.75 80 ASN A C 1
ATOM 631 O O . ASN A 1 80 ? 22.365 1.522 -17.144 1.00 96.75 80 ASN A O 1
ATOM 635 N N . GLU A 1 81 ? 24.452 0.724 -17.004 1.00 97.31 81 GLU A N 1
ATOM 636 C CA . GLU A 1 81 ? 25.082 1.945 -17.518 1.00 97.31 81 GLU A CA 1
ATOM 637 C C . GLU A 1 81 ? 24.736 2.167 -18.995 1.00 97.31 81 GLU A C 1
ATOM 639 O O . GLU A 1 81 ? 24.524 3.298 -19.435 1.00 97.31 81 GLU A O 1
ATOM 644 N N . GLU A 1 82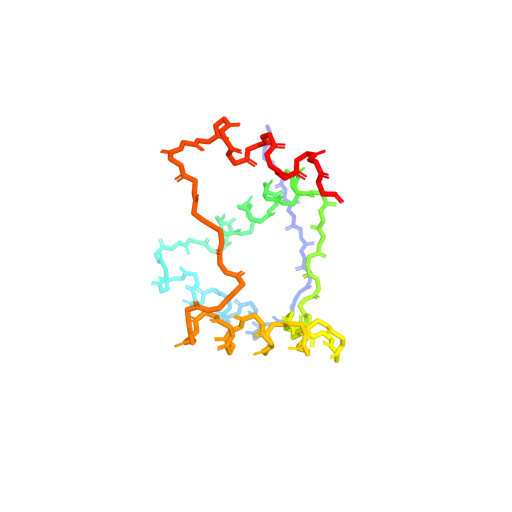 ? 24.672 1.092 -19.781 1.00 97.25 82 GLU A N 1
ATOM 645 C CA . GLU A 1 82 ? 24.208 1.124 -21.165 1.00 97.25 82 GLU A CA 1
ATOM 646 C C . GLU A 1 82 ? 22.727 1.496 -21.264 1.00 97.25 82 GLU A C 1
ATOM 648 O O . GLU A 1 82 ? 22.370 2.337 -22.093 1.00 97.25 82 GLU A O 1
ATOM 653 N N . MET A 1 83 ? 21.887 0.928 -20.393 1.00 97.00 83 MET A N 1
ATOM 654 C CA . MET A 1 83 ? 20.472 1.292 -20.294 1.00 97.00 83 MET A CA 1
ATOM 655 C C . MET A 1 83 ? 20.307 2.783 -19.993 1.00 97.00 83 MET A C 1
ATOM 657 O O . MET A 1 83 ? 19.573 3.468 -20.706 1.00 97.00 83 MET A O 1
ATOM 661 N N . ASP A 1 84 ? 21.009 3.298 -18.984 1.00 97.31 84 ASP A N 1
ATOM 662 C CA . ASP A 1 84 ? 20.911 4.699 -18.575 1.00 97.31 84 ASP A CA 1
ATOM 663 C C . ASP A 1 84 ? 21.327 5.637 -19.711 1.00 97.31 84 ASP A C 1
ATOM 665 O O . ASP A 1 84 ? 20.593 6.571 -20.037 1.00 97.31 84 ASP A O 1
ATOM 669 N N . ARG A 1 85 ? 22.452 5.360 -20.389 1.00 97.25 85 ARG A N 1
ATOM 670 C CA . ARG A 1 85 ? 22.895 6.154 -21.551 1.00 97.25 85 ARG A CA 1
ATOM 671 C C . ARG A 1 85 ? 21.857 6.177 -22.667 1.00 97.25 85 ARG A C 1
ATOM 673 O O . ARG A 1 85 ? 21.624 7.232 -23.253 1.00 97.25 85 ARG A O 1
ATOM 680 N N . TYR A 1 86 ? 21.252 5.031 -22.973 1.00 95.88 86 TYR A N 1
ATOM 681 C CA . TYR A 1 86 ? 20.225 4.942 -24.004 1.00 95.88 86 TYR A CA 1
ATOM 682 C C . TYR A 1 86 ? 18.975 5.734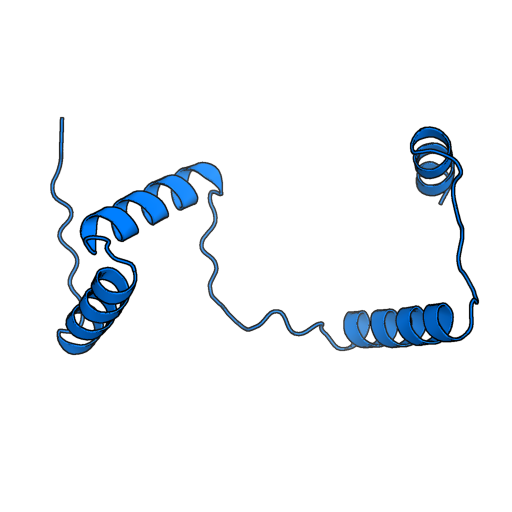 -23.612 1.00 95.88 86 TYR A C 1
ATOM 684 O O . TYR A 1 86 ? 18.520 6.571 -24.387 1.00 95.88 86 TYR A O 1
ATOM 692 N N . LEU A 1 87 ? 18.447 5.531 -22.402 1.00 94.50 87 LEU A N 1
ATOM 693 C CA . LEU A 1 87 ? 17.224 6.194 -21.943 1.00 94.50 87 LEU A CA 1
ATOM 694 C C . LEU A 1 87 ? 17.394 7.709 -21.801 1.00 94.50 87 LEU A C 1
ATOM 696 O O . LEU A 1 87 ? 16.462 8.445 -22.101 1.00 94.50 87 LEU A O 1
ATOM 700 N N . MET A 1 88 ? 18.576 8.180 -21.396 1.00 95.69 88 MET A N 1
ATOM 701 C CA . MET A 1 88 ? 18.892 9.612 -21.341 1.00 95.69 88 MET A CA 1
ATOM 702 C C . MET A 1 88 ? 19.048 10.262 -22.725 1.00 95.69 88 MET A C 1
ATOM 704 O O . MET A 1 88 ? 19.098 11.486 -22.810 1.00 95.69 88 MET A O 1
ATOM 708 N N . SER A 1 89 ? 19.155 9.468 -23.796 1.00 94.56 89 SER A N 1
ATOM 709 C CA . SER A 1 89 ? 19.240 9.964 -25.177 1.00 94.56 89 SER A CA 1
ATOM 710 C C . SER A 1 89 ? 17.895 10.047 -25.912 1.00 94.56 89 SER A C 1
ATOM 712 O O . SER A 1 89 ? 17.857 10.595 -27.015 1.00 94.56 89 SER A O 1
ATOM 714 N N . LEU A 1 90 ? 16.826 9.485 -25.331 1.00 89.56 90 LEU A N 1
ATOM 715 C CA . LEU A 1 90 ? 15.457 9.513 -25.867 1.00 89.56 90 LEU A CA 1
ATOM 716 C C . LEU A 1 90 ? 14.766 10.857 -25.605 1.00 89.56 90 LEU A C 1
ATOM 718 O O . LEU A 1 90 ? 13.952 11.249 -26.472 1.00 89.56 90 LEU A O 1
#

Secondary structure (DSSP, 8-state):
----------HHHHHHHHHHHHHTT--HHHHHHHHHHHHHHH---------PPPHHHHHHHHHHHHHHHTT-S----SSHHHHHHHHTT-

Radius of gyration: 22.7 Å; chains: 1; bounding box: 46×26×58 Å

Sequence (90 aa):
MKTMINVKVESELKRKAQKVAAELGLPLGTIINNYLRTFIVEQQVVFEKPLVPNKATAKILDRALADIKKNKNLVSFKDNEEMDRYLMSL

pLDDT: mean 92.39, std 8.88, range [54.12, 98.12]

Foldseek 3Di:
DDDDDDDDDDPVVVVVLQVVCVVVVHGSVVVVVVVVVVCVVVVDDDPDDPPDPDPVRVVVVVVVVVCVVVVHPDDDDPDPVRVVVVVVVD